Protein AF-A0A8B7W1N1-F1 (afdb_monomer)

pLDDT: mean 80.02, std 18.05, range [24.73, 96.75]

Structure (mmCIF, N/CA/C/O backbone):
data_AF-A0A8B7W1N1-F1
#
_entry.id   AF-A0A8B7W1N1-F1
#
loop_
_atom_site.group_PDB
_atom_site.id
_atom_site.type_symbol
_atom_site.label_atom_id
_atom_site.label_alt_id
_atom_site.label_comp_id
_atom_site.label_asym_id
_atom_site.label_entity_id
_atom_site.label_seq_id
_atom_site.pdbx_PDB_ins_code
_atom_site.Cartn_x
_atom_site.Cartn_y
_atom_site.Cartn_z
_atom_site.occupancy
_atom_site.B_iso_or_equiv
_atom_site.auth_seq_id
_atom_site.auth_comp_id
_atom_site.auth_asym_id
_atom_site.auth_atom_id
_atom_site.pdbx_PDB_model_num
ATOM 1 N N . MET A 1 1 ? 2.982 6.640 -11.246 1.00 71.94 1 MET A N 1
ATOM 2 C CA . MET A 1 1 ? 1.857 7.192 -10.446 1.00 71.94 1 MET A CA 1
ATOM 3 C C . MET A 1 1 ? 1.691 8.722 -10.514 1.00 71.94 1 MET A C 1
ATOM 5 O O . MET A 1 1 ? 0.825 9.259 -9.831 1.00 71.94 1 MET A O 1
ATOM 9 N N . PHE A 1 2 ? 2.470 9.470 -11.307 1.00 76.25 2 PHE A N 1
ATOM 10 C CA . PHE A 1 2 ? 2.517 10.940 -11.210 1.00 76.25 2 PHE A CA 1
ATOM 11 C C . PHE A 1 2 ? 1.205 11.657 -11.616 1.00 76.25 2 PHE A C 1
ATOM 13 O O . PHE A 1 2 ? 0.432 11.175 -12.446 1.00 76.25 2 PHE A O 1
ATOM 20 N N . GLY A 1 3 ? 0.961 12.841 -11.039 1.00 83.25 3 GLY A N 1
ATOM 21 C CA . GLY A 1 3 ? -0.127 13.741 -11.439 1.00 83.25 3 GLY A CA 1
ATOM 22 C C . GLY A 1 3 ? -1.536 13.248 -11.081 1.00 83.25 3 GLY A C 1
ATOM 23 O O . GLY A 1 3 ? -1.848 12.987 -9.917 1.00 83.25 3 GLY A O 1
ATOM 24 N N . THR A 1 4 ? -2.419 13.167 -12.083 1.00 84.25 4 THR A N 1
ATOM 25 C CA . THR A 1 4 ? -3.851 12.861 -11.903 1.00 84.25 4 THR A CA 1
ATOM 26 C C . THR A 1 4 ? -4.086 11.513 -11.230 1.00 84.25 4 THR A C 1
ATOM 28 O O . THR A 1 4 ? -4.966 11.423 -10.374 1.00 84.25 4 THR A O 1
ATOM 31 N N . LYS A 1 5 ? -3.272 10.496 -11.551 1.00 84.75 5 LYS A N 1
ATOM 32 C CA . LYS A 1 5 ? -3.422 9.150 -10.987 1.00 84.75 5 LYS A CA 1
ATOM 33 C C . LYS A 1 5 ? -3.196 9.160 -9.465 1.00 84.75 5 LYS A C 1
ATOM 35 O O . LYS A 1 5 ? -4.062 8.708 -8.727 1.00 84.75 5 LYS A O 1
ATOM 40 N N . MET A 1 6 ? -2.121 9.790 -8.973 1.00 86.56 6 MET A N 1
ATOM 41 C CA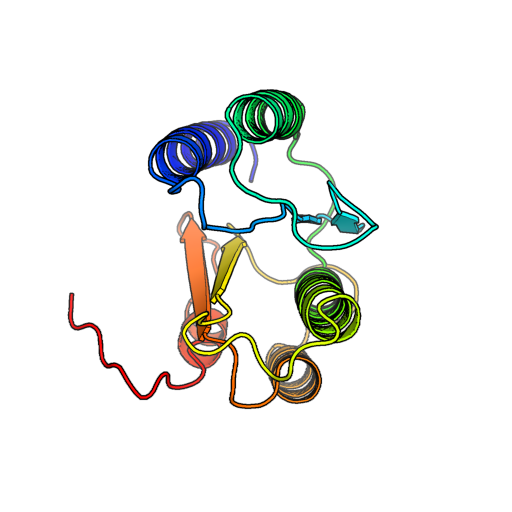 . MET A 1 6 ? -1.886 9.967 -7.527 1.00 86.56 6 MET A CA 1
ATOM 42 C C . MET A 1 6 ? -3.028 10.730 -6.845 1.00 86.56 6 MET A C 1
ATOM 44 O O . MET A 1 6 ? -3.474 10.351 -5.762 1.00 86.56 6 MET A O 1
ATOM 48 N N . LYS A 1 7 ? -3.542 11.796 -7.472 1.00 88.19 7 LYS A N 1
ATOM 49 C CA . LYS A 1 7 ? -4.674 12.555 -6.918 1.00 88.19 7 LYS A CA 1
ATOM 50 C C . LYS A 1 7 ? -5.929 11.683 -6.787 1.00 88.19 7 LYS A C 1
ATOM 52 O O . LYS A 1 7 ? -6.601 11.738 -5.760 1.00 88.19 7 LYS A O 1
ATOM 57 N N . GLN A 1 8 ? -6.233 10.872 -7.798 1.00 86.50 8 GLN A N 1
ATOM 58 C CA . GLN A 1 8 ? -7.356 9.930 -7.775 1.00 86.50 8 GLN A CA 1
ATOM 59 C C . GLN A 1 8 ? -7.170 8.858 -6.697 1.00 86.50 8 GLN A C 1
ATOM 61 O O . GLN A 1 8 ? -8.087 8.638 -5.910 1.00 86.50 8 GLN A O 1
ATOM 66 N N . THR A 1 9 ? -5.973 8.278 -6.591 1.00 88.00 9 THR A N 1
ATOM 67 C CA . THR A 1 9 ? -5.613 7.316 -5.542 1.00 88.00 9 THR A CA 1
ATOM 68 C C . THR A 1 9 ? -5.820 7.892 -4.145 1.00 88.00 9 THR A C 1
ATOM 70 O O . THR A 1 9 ? -6.499 7.282 -3.321 1.00 88.00 9 THR A O 1
ATOM 73 N N . LYS A 1 10 ? -5.295 9.095 -3.873 1.00 90.69 10 LYS A N 1
ATOM 74 C CA . LYS A 1 10 ? -5.475 9.766 -2.575 1.00 90.69 10 LYS A CA 1
ATOM 75 C C . LYS A 1 10 ? -6.951 10.014 -2.270 1.00 90.69 10 LYS A C 1
ATOM 77 O O . LYS A 1 10 ? -7.385 9.799 -1.142 1.00 90.69 10 LYS A O 1
ATOM 82 N N . ASN A 1 11 ? -7.737 10.430 -3.261 1.00 90.19 11 ASN A N 1
ATOM 83 C CA . ASN A 1 11 ? -9.174 10.639 -3.087 1.00 90.19 11 ASN A CA 1
ATOM 84 C C . ASN A 1 11 ? -9.912 9.331 -2.769 1.00 90.19 11 ASN A C 1
ATOM 86 O O . ASN A 1 11 ? -10.692 9.302 -1.822 1.00 90.19 11 ASN A O 1
ATOM 90 N N . ALA A 1 12 ? -9.635 8.254 -3.506 1.00 89.06 12 ALA A N 1
ATOM 91 C CA . ALA A 1 12 ? -10.237 6.945 -3.262 1.00 89.06 12 ALA A CA 1
ATOM 92 C C . ALA A 1 12 ? -9.874 6.409 -1.868 1.00 89.06 12 ALA A C 1
ATOM 94 O O . ALA A 1 12 ? -10.753 6.014 -1.106 1.00 89.06 12 ALA A O 1
ATOM 95 N N . MET A 1 13 ? -8.598 6.489 -1.483 1.00 91.75 13 MET A N 1
ATOM 96 C CA . MET A 1 13 ? -8.139 6.081 -0.152 1.00 91.75 13 MET A CA 1
ATOM 97 C C . MET A 1 13 ? -8.777 6.913 0.967 1.00 91.75 13 MET A C 1
ATOM 99 O O . MET A 1 13 ? -9.123 6.370 2.011 1.00 91.75 13 MET A O 1
ATOM 103 N N . ASN A 1 14 ? -8.990 8.216 0.758 1.00 92.00 14 ASN A N 1
ATOM 104 C CA . ASN A 1 14 ? -9.684 9.067 1.727 1.00 92.00 14 ASN A CA 1
ATOM 105 C C . ASN A 1 14 ? -11.139 8.638 1.971 1.00 92.00 14 ASN A C 1
ATOM 107 O O . ASN A 1 14 ? -11.612 8.769 3.105 1.00 92.00 14 ASN A O 1
ATOM 111 N N . VAL A 1 15 ? -11.823 8.148 0.930 1.00 92.38 15 VAL A N 1
ATOM 112 C CA . VAL A 1 15 ? -13.178 7.582 1.029 1.00 92.38 15 VAL A CA 1
ATOM 113 C C . VAL A 1 15 ? -13.130 6.249 1.770 1.00 92.38 15 VAL A C 1
ATOM 115 O O . VAL A 1 15 ? -13.796 6.117 2.790 1.00 92.38 15 VAL A O 1
ATOM 118 N N . ILE A 1 16 ? -12.252 5.326 1.357 1.00 91.69 16 ILE A N 1
ATOM 119 C CA . ILE A 1 16 ? -12.086 4.011 2.005 1.00 91.69 16 ILE A CA 1
ATOM 120 C C . ILE A 1 16 ? -11.816 4.167 3.506 1.00 91.69 16 ILE A C 1
ATOM 122 O O . ILE A 1 16 ? -12.480 3.536 4.320 1.00 91.69 16 ILE A O 1
ATOM 126 N N . LEU A 1 17 ? -10.888 5.049 3.894 1.00 93.75 17 LEU A N 1
ATOM 127 C CA . LEU A 1 17 ? -10.592 5.323 5.304 1.00 93.75 17 LEU A CA 1
ATOM 128 C C . LEU A 1 17 ? -11.772 5.941 6.067 1.00 93.75 17 LEU A C 1
ATOM 130 O O . LEU A 1 17 ? -11.818 5.833 7.288 1.00 93.75 17 LEU A O 1
ATOM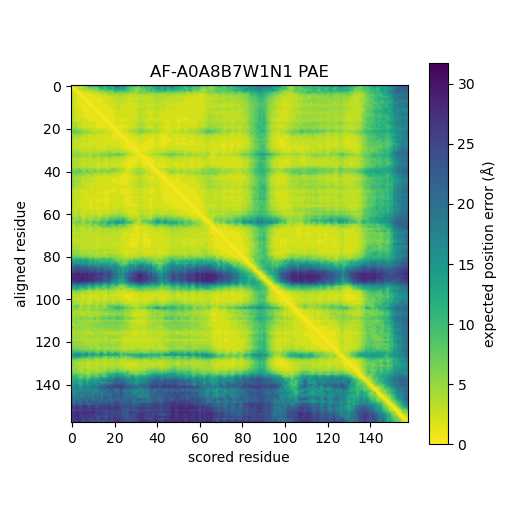 134 N N . GLY A 1 18 ? -12.675 6.642 5.379 1.00 92.50 18 GLY A N 1
ATOM 135 C CA . GLY A 1 18 ? -13.894 7.192 5.971 1.00 92.50 18 GLY A CA 1
ATOM 136 C C . GLY A 1 18 ? -14.977 6.141 6.216 1.00 92.50 18 GLY A C 1
ATOM 137 O O . GLY A 1 18 ? -15.758 6.308 7.148 1.00 92.50 18 GLY A O 1
ATOM 138 N N . ASP A 1 19 ? -14.981 5.069 5.424 1.00 93.56 19 ASP A N 1
ATOM 139 C CA . ASP A 1 19 ? -15.968 3.988 5.500 1.00 93.56 19 ASP A CA 1
ATOM 140 C C . ASP A 1 19 ? -15.552 2.851 6.454 1.00 93.56 19 ASP A C 1
ATOM 142 O O . ASP A 1 19 ? -16.366 1.975 6.765 1.00 93.56 19 ASP A O 1
ATOM 146 N N . LEU A 1 20 ? -14.304 2.859 6.946 1.00 92.94 20 LEU A N 1
ATOM 147 C CA . LEU A 1 20 ? -13.831 1.905 7.954 1.00 92.94 20 LEU A CA 1
ATOM 148 C C . LEU A 1 20 ? -14.632 2.027 9.256 1.00 92.94 20 LEU A C 1
ATOM 150 O O . LEU A 1 20 ? -14.861 3.119 9.781 1.00 92.94 20 LEU A O 1
ATOM 154 N N . ARG A 1 21 ? -15.013 0.881 9.822 1.00 91.81 21 ARG A N 1
ATOM 155 C CA . ARG A 1 21 ? -15.712 0.796 11.108 1.00 91.81 21 ARG A CA 1
ATOM 156 C C . ARG A 1 21 ? -14.702 0.823 12.245 1.00 91.81 21 ARG A C 1
ATOM 158 O O . ARG A 1 21 ? -13.584 0.354 12.092 1.00 91.81 21 ARG A O 1
ATOM 165 N N . ALA A 1 22 ? -15.111 1.283 13.425 1.00 88.50 22 ALA A N 1
ATOM 166 C CA . ALA A 1 22 ? -14.216 1.382 14.585 1.00 88.50 22 ALA A CA 1
ATOM 167 C C . ALA A 1 22 ? -13.561 0.043 14.994 1.00 88.50 22 ALA A C 1
ATOM 169 O O . ALA A 1 22 ? -12.448 0.041 15.520 1.00 88.50 22 ALA A O 1
ATOM 170 N N . ASP A 1 23 ? -14.232 -1.082 14.725 1.00 87.62 23 ASP A N 1
ATOM 171 C CA . ASP A 1 23 ? -13.715 -2.426 15.003 1.00 87.62 23 ASP A CA 1
ATOM 172 C C . ASP A 1 23 ? -12.682 -2.909 13.973 1.00 87.62 23 ASP A C 1
ATOM 174 O O . ASP A 1 23 ? -11.929 -3.853 14.250 1.00 87.62 23 ASP A O 1
ATOM 178 N N . ASP A 1 24 ? -12.609 -2.259 12.809 1.00 90.94 24 ASP A N 1
ATOM 179 C CA . ASP A 1 24 ? -11.647 -2.584 11.765 1.00 90.94 24 ASP A CA 1
ATOM 180 C C . ASP A 1 24 ? -10.238 -2.167 12.189 1.00 90.94 24 ASP A C 1
ATOM 182 O O . ASP A 1 24 ? -10.012 -1.267 13.005 1.00 90.94 24 ASP A O 1
ATOM 186 N N . SER A 1 25 ? -9.244 -2.860 11.645 1.00 92.44 25 SER A N 1
ATOM 187 C CA . SER A 1 25 ? -7.838 -2.528 11.847 1.00 92.44 25 SER A CA 1
ATOM 188 C C . SER A 1 25 ? -7.149 -2.436 10.501 1.00 92.44 25 SER A C 1
ATOM 190 O O . SER A 1 25 ? -7.407 -3.245 9.614 1.00 92.44 25 SER A O 1
ATOM 192 N N . PHE A 1 26 ? -6.295 -1.433 10.342 1.00 94.56 26 PHE A N 1
ATOM 193 C CA . PHE A 1 26 ? -5.694 -1.110 9.060 1.00 94.56 26 PHE A CA 1
ATOM 194 C C . PHE A 1 26 ? -4.256 -0.624 9.222 1.00 94.56 26 PHE A C 1
ATOM 196 O O . PHE A 1 26 ? -3.811 -0.232 10.304 1.00 94.56 26 PHE A O 1
ATOM 203 N N . ASN A 1 27 ? -3.532 -0.639 8.111 1.00 95.38 27 ASN A N 1
ATOM 204 C CA . ASN A 1 27 ? -2.233 -0.008 7.967 1.00 95.38 27 ASN A CA 1
ATOM 205 C C . ASN A 1 27 ? -2.099 0.498 6.529 1.00 95.38 27 ASN A C 1
ATOM 207 O O . ASN A 1 27 ? -2.840 0.069 5.644 1.00 95.38 27 ASN A O 1
ATOM 211 N N . ILE A 1 28 ? -1.161 1.408 6.298 1.00 95.62 28 ILE A N 1
ATOM 212 C CA . ILE A 1 28 ? -0.876 1.948 4.971 1.00 95.62 28 ILE A CA 1
ATOM 213 C C . ILE A 1 28 ? 0.587 1.674 4.671 1.00 95.62 28 ILE A C 1
ATOM 215 O O . ILE A 1 28 ? 1.465 1.996 5.473 1.00 95.62 28 ILE A O 1
ATOM 219 N N . ILE A 1 29 ? 0.830 1.074 3.512 1.00 94.81 29 ILE A N 1
ATOM 220 C CA . ILE A 1 29 ? 2.165 0.803 2.998 1.00 94.81 29 ILE A CA 1
ATOM 221 C C . ILE A 1 29 ? 2.295 1.579 1.698 1.00 94.81 29 ILE A C 1
ATOM 223 O O . ILE A 1 29 ? 1.488 1.406 0.786 1.00 94.81 29 ILE A O 1
ATOM 227 N N . SER A 1 30 ? 3.287 2.457 1.640 1.00 93.56 30 SER A N 1
ATOM 228 C CA . SER A 1 30 ? 3.689 3.126 0.407 1.00 93.56 30 SER A CA 1
ATOM 229 C C . SER A 1 30 ? 4.968 2.484 -0.110 1.00 93.56 30 SER A C 1
ATOM 231 O O . SER A 1 30 ? 5.784 1.988 0.673 1.00 93.56 30 SER A O 1
ATOM 233 N N . PHE A 1 31 ? 5.116 2.439 -1.429 1.00 92.19 31 PHE A N 1
ATOM 234 C CA . PHE A 1 31 ? 6.271 1.816 -2.053 1.00 92.19 31 PHE A CA 1
ATOM 235 C C . PHE A 1 31 ? 6.682 2.533 -3.338 1.00 92.19 31 PHE A C 1
ATOM 237 O O . PHE A 1 31 ? 5.843 3.061 -4.069 1.00 92.19 31 PHE A O 1
ATOM 244 N N . SER A 1 32 ? 7.987 2.516 -3.572 1.00 89.31 32 SER A N 1
ATOM 245 C CA . SER A 1 32 ? 8.698 2.907 -4.783 1.00 89.31 32 SER A CA 1
ATOM 246 C C . SER A 1 32 ? 9.788 1.851 -5.041 1.00 89.31 32 SER A C 1
ATOM 248 O O . SER A 1 32 ? 9.517 0.654 -4.974 1.00 89.31 32 SER A O 1
ATOM 250 N N . ASP A 1 33 ? 11.033 2.266 -5.266 1.00 85.62 33 ASP A N 1
ATOM 251 C CA . ASP A 1 33 ? 12.250 1.491 -5.018 1.00 85.62 33 ASP A CA 1
ATOM 252 C C . ASP A 1 33 ? 12.490 1.184 -3.525 1.00 85.62 33 ASP A C 1
ATOM 254 O O . ASP A 1 33 ? 13.284 0.307 -3.191 1.00 85.62 33 ASP A O 1
ATOM 258 N N . THR A 1 34 ? 11.798 1.885 -2.621 1.00 88.50 34 THR A N 1
ATOM 259 C CA . THR A 1 34 ? 11.819 1.628 -1.175 1.00 88.50 34 THR A CA 1
ATOM 260 C C . THR A 1 34 ? 10.412 1.393 -0.642 1.00 88.50 34 THR A C 1
ATOM 262 O O . THR A 1 34 ? 9.427 1.788 -1.259 1.00 88.50 34 THR A O 1
ATOM 265 N N . VAL A 1 35 ? 10.293 0.738 0.515 1.00 92.56 35 VAL A N 1
ATOM 266 C CA . VAL A 1 35 ? 8.998 0.459 1.153 1.00 92.56 35 VAL A CA 1
ATOM 267 C C . VAL A 1 35 ? 8.908 1.203 2.477 1.00 92.56 35 VAL A C 1
ATOM 269 O O . VAL A 1 35 ? 9.793 1.089 3.325 1.00 92.56 35 VAL A O 1
ATOM 272 N N . SER A 1 36 ? 7.812 1.931 2.678 1.00 93.94 36 SER A N 1
ATOM 273 C CA . SER A 1 36 ? 7.511 2.645 3.916 1.00 93.94 36 SER A CA 1
ATOM 274 C C . SER A 1 36 ? 6.193 2.154 4.505 1.00 93.94 36 SER A C 1
ATOM 276 O O . SER A 1 36 ? 5.145 2.187 3.860 1.00 93.94 36 SER A O 1
ATOM 278 N N . VAL A 1 37 ? 6.246 1.704 5.757 1.00 94.56 37 VAL A N 1
ATOM 279 C CA . VAL A 1 37 ? 5.074 1.269 6.523 1.00 94.56 37 VAL A CA 1
ATOM 280 C C . VAL A 1 37 ? 4.688 2.382 7.488 1.00 94.56 37 VAL A C 1
ATOM 282 O O . VAL A 1 37 ? 5.500 2.791 8.316 1.00 94.56 37 VAL A O 1
ATOM 285 N N . TRP A 1 38 ? 3.443 2.854 7.422 1.00 94.94 38 TRP A N 1
ATOM 286 C CA . TRP A 1 38 ? 2.966 3.946 8.273 1.00 94.94 38 TRP A CA 1
ATOM 287 C C . TRP A 1 38 ? 3.030 3.603 9.770 1.00 94.94 38 TRP A C 1
ATOM 289 O O . TRP A 1 38 ? 3.501 4.407 10.577 1.00 94.94 38 TRP A O 1
ATOM 299 N N . LYS A 1 39 ? 2.580 2.399 10.151 1.00 93.81 39 LYS A N 1
ATOM 300 C CA . LYS A 1 39 ? 2.664 1.880 11.525 1.00 93.81 39 LYS A CA 1
ATOM 301 C C . LYS A 1 39 ? 3.524 0.622 11.566 1.00 93.81 39 LYS A C 1
ATOM 303 O O . LYS A 1 39 ? 3.048 -0.472 11.284 1.00 93.81 39 LYS A O 1
ATOM 308 N N . ALA A 1 40 ? 4.794 0.775 11.937 1.00 86.94 40 ALA A N 1
ATOM 309 C CA . ALA A 1 40 ? 5.747 -0.338 11.990 1.00 86.94 40 ALA A CA 1
ATOM 310 C C . ALA A 1 40 ? 5.362 -1.436 13.003 1.00 86.94 40 ALA A C 1
ATOM 312 O O . ALA A 1 40 ? 5.711 -2.592 12.801 1.00 86.94 40 ALA A O 1
ATOM 313 N N . GLY A 1 41 ? 4.611 -1.087 14.055 1.00 85.06 41 GLY A N 1
ATOM 314 C CA . GLY A 1 41 ? 4.122 -2.036 15.063 1.00 85.06 41 GLY A CA 1
ATOM 315 C C . GLY A 1 41 ? 2.956 -2.923 14.611 1.00 85.06 41 GLY A C 1
ATOM 316 O O . GLY A 1 41 ? 2.447 -3.684 15.415 1.00 85.06 41 GLY A O 1
ATOM 317 N N . GLY A 1 42 ? 2.501 -2.825 13.358 1.00 88.25 42 GLY A N 1
ATOM 318 C CA . GLY A 1 42 ? 1.367 -3.605 12.861 1.00 88.25 42 GLY A CA 1
ATOM 319 C C . GLY A 1 42 ? 0.112 -2.768 12.618 1.00 88.25 42 GLY A C 1
ATOM 320 O O . GLY A 1 42 ? 0.155 -1.537 12.547 1.00 88.25 42 GLY A O 1
ATOM 321 N N . SER A 1 43 ? -1.015 -3.450 12.417 1.00 90.75 43 SER A N 1
ATOM 322 C CA . SER A 1 43 ? -2.291 -2.802 12.098 1.00 90.75 43 SER A CA 1
ATOM 323 C C . SER A 1 43 ? -2.877 -2.093 13.316 1.00 90.75 43 SER A C 1
ATOM 325 O O . SER A 1 43 ? -2.897 -2.639 14.415 1.00 90.75 43 SER A O 1
ATOM 327 N N . VAL A 1 44 ? -3.410 -0.889 13.113 1.00 92.75 44 VAL A N 1
ATOM 328 C CA . VAL A 1 44 ? -4.039 -0.085 14.170 1.00 92.75 44 VAL A CA 1
ATOM 329 C C . VAL A 1 44 ? -5.548 -0.017 13.973 1.00 92.75 44 VAL A C 1
ATOM 331 O O . VAL A 1 44 ? -6.029 -0.058 12.843 1.00 92.75 44 VAL A O 1
ATOM 334 N N . GLN A 1 45 ? -6.310 0.113 15.061 1.00 93.50 45 GLN A N 1
ATOM 335 C CA . GLN A 1 45 ? -7.766 0.275 14.983 1.00 93.50 45 GLN A CA 1
ATOM 336 C C . GLN A 1 45 ? -8.163 1.561 14.249 1.00 93.50 45 GLN A C 1
ATOM 338 O O . GLN A 1 45 ? -7.501 2.596 14.396 1.00 93.50 45 GLN A O 1
ATOM 343 N N . ALA A 1 46 ? -9.280 1.520 13.524 1.00 94.75 46 ALA A N 1
ATOM 344 C CA . ALA A 1 46 ? -9.852 2.651 12.794 1.00 94.75 46 ALA A CA 1
ATOM 345 C C . ALA A 1 46 ? -10.584 3.650 13.711 1.00 94.75 46 ALA A C 1
ATOM 347 O O . ALA A 1 46 ? -11.752 3.985 13.532 1.00 94.75 46 ALA A O 1
ATOM 348 N N . THR A 1 47 ? -9.874 4.157 14.720 1.00 95.81 47 THR A N 1
ATOM 349 C CA . THR A 1 47 ? -10.349 5.264 15.555 1.00 95.81 47 THR A CA 1
ATOM 350 C C . THR A 1 47 ? -10.335 6.573 14.766 1.00 95.81 47 THR A C 1
ATOM 352 O O . THR A 1 47 ? -9.535 6.738 13.843 1.00 95.81 47 THR A O 1
ATOM 355 N N . ILE A 1 48 ? -11.153 7.551 15.172 1.00 94.69 48 ILE A N 1
ATOM 356 C CA . ILE A 1 48 ? -11.194 8.884 14.539 1.00 94.69 48 ILE A CA 1
ATOM 357 C C . ILE A 1 48 ? -9.785 9.499 14.444 1.00 94.69 48 ILE A C 1
ATOM 359 O O . ILE A 1 48 ? -9.403 10.032 13.402 1.00 94.69 48 ILE A O 1
ATOM 363 N N . GLN A 1 49 ? -8.982 9.358 15.503 1.00 96.12 49 GLN A N 1
ATOM 364 C CA . GLN A 1 49 ? -7.615 9.879 15.554 1.00 96.12 49 GLN A CA 1
ATOM 365 C C . GLN A 1 49 ? -6.673 9.171 14.570 1.00 96.12 49 GLN A C 1
ATOM 367 O O . GLN A 1 49 ? -5.864 9.824 13.903 1.00 96.12 49 GLN A O 1
ATOM 372 N N . ASN A 1 50 ? -6.768 7.841 14.465 1.00 96.44 50 ASN A N 1
ATOM 373 C CA . ASN A 1 50 ? -5.950 7.066 13.534 1.00 96.44 50 ASN A CA 1
ATOM 374 C C . ASN A 1 50 ? -6.360 7.321 12.084 1.00 96.44 50 ASN A C 1
ATOM 376 O O . ASN A 1 50 ? -5.481 7.479 11.243 1.00 96.44 50 ASN A O 1
ATOM 380 N N . ILE A 1 51 ? -7.660 7.437 11.799 1.00 96.56 51 ILE A N 1
ATOM 381 C CA . ILE A 1 51 ? -8.163 7.806 10.470 1.00 96.56 51 ILE A CA 1
ATOM 382 C C . ILE A 1 51 ? -7.634 9.188 10.077 1.00 96.56 51 ILE A C 1
ATOM 384 O O . ILE A 1 51 ? -7.086 9.335 8.989 1.00 96.56 51 ILE A O 1
ATOM 388 N N . HIS A 1 52 ? -7.723 10.192 10.956 1.00 96.31 52 HIS A N 1
ATOM 389 C CA . HIS A 1 52 ? -7.183 11.525 10.669 1.00 96.31 52 HIS A CA 1
ATOM 390 C C . HIS A 1 52 ? -5.676 11.477 10.383 1.00 96.31 52 HIS A C 1
ATOM 392 O O . HIS A 1 52 ? -5.212 11.967 9.355 1.00 96.31 52 HIS A O 1
ATOM 398 N N . SER A 1 53 ? -4.916 10.806 11.252 1.00 96.75 53 SER A N 1
ATOM 399 C CA . SER A 1 53 ? -3.464 10.657 11.101 1.00 96.75 53 SER A CA 1
ATOM 400 C C . SER A 1 53 ? -3.078 9.918 9.811 1.00 96.75 53 SER A C 1
ATOM 402 O O . SER A 1 53 ? -2.056 10.222 9.197 1.00 96.75 53 SER A O 1
ATOM 404 N N . ALA A 1 54 ? -3.893 8.951 9.386 1.00 96.38 54 ALA A N 1
ATOM 405 C CA . ALA A 1 54 ? -3.709 8.222 8.139 1.00 96.38 54 ALA A CA 1
ATOM 406 C C . ALA A 1 54 ? -3.970 9.105 6.913 1.00 96.38 54 ALA A C 1
ATOM 408 O O . ALA A 1 54 ? -3.197 9.064 5.958 1.00 96.38 54 ALA A O 1
ATOM 409 N N . LYS A 1 55 ? -5.012 9.944 6.947 1.00 95.75 55 LYS A N 1
ATOM 410 C CA . LYS A 1 55 ? -5.291 10.921 5.882 1.00 95.75 55 LYS A CA 1
ATOM 411 C C . LYS A 1 55 ? -4.157 11.940 5.746 1.00 95.75 55 LYS A C 1
ATOM 413 O O . LYS A 1 55 ? -3.733 12.238 4.631 1.00 95.75 55 LYS A O 1
ATOM 418 N N . ASP A 1 56 ? -3.598 12.400 6.865 1.00 95.75 56 ASP A N 1
ATOM 419 C CA . ASP A 1 56 ? -2.423 13.279 6.864 1.00 95.75 56 ASP A CA 1
ATOM 420 C C . ASP A 1 56 ? -1.191 12.597 6.259 1.00 95.75 56 ASP A C 1
ATOM 422 O O . ASP A 1 56 ? -0.465 13.217 5.481 1.00 95.75 56 ASP A O 1
ATOM 426 N N . TYR A 1 57 ? -0.967 11.319 6.582 1.00 95.12 57 TYR A N 1
ATOM 427 C CA . TYR A 1 57 ? 0.102 10.519 5.983 1.00 95.12 57 TYR A CA 1
ATOM 428 C C . TYR A 1 57 ? -0.088 10.375 4.466 1.00 95.12 57 TYR A C 1
ATOM 430 O O . TYR A 1 57 ? 0.830 10.682 3.708 1.00 95.12 57 TYR A O 1
ATOM 438 N N . LEU A 1 58 ? -1.291 10.007 4.010 1.00 92.75 58 LEU A N 1
ATOM 439 C CA . LEU A 1 58 ? -1.623 9.882 2.585 1.00 92.75 58 LEU A CA 1
ATOM 440 C C . LEU A 1 58 ? -1.405 11.183 1.813 1.00 92.75 58 LEU A C 1
ATOM 442 O O . LEU A 1 58 ? -0.885 11.166 0.698 1.00 92.75 58 LEU A O 1
ATOM 446 N N . ASN A 1 59 ? -1.782 12.324 2.393 1.00 91.50 59 ASN A N 1
ATOM 447 C CA . ASN A 1 59 ? -1.633 13.619 1.735 1.00 91.50 59 ASN A CA 1
ATOM 448 C C . ASN A 1 59 ? -0.167 13.961 1.444 1.00 91.50 59 ASN 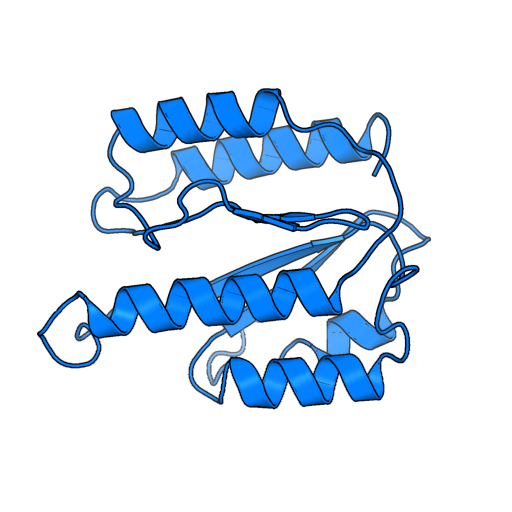A C 1
ATOM 450 O O . ASN A 1 59 ? 0.098 14.600 0.426 1.00 91.50 59 ASN A O 1
ATOM 454 N N . ARG A 1 60 ? 0.768 13.472 2.269 1.00 91.38 60 ARG A N 1
ATOM 455 C CA . ARG A 1 60 ? 2.218 13.672 2.116 1.00 91.38 60 ARG A CA 1
ATOM 456 C C . ARG A 1 60 ? 2.891 12.696 1.152 1.00 91.38 60 ARG A C 1
ATOM 458 O O . ARG A 1 60 ? 4.062 12.884 0.857 1.00 91.38 60 ARG A O 1
ATOM 465 N N . LEU A 1 61 ? 2.190 11.664 0.677 1.00 89.62 61 LEU A N 1
ATOM 466 C CA . LEU A 1 61 ? 2.770 10.719 -0.277 1.00 89.62 61 LEU A CA 1
ATOM 467 C C . LEU A 1 61 ? 3.022 11.396 -1.622 1.00 89.62 61 LEU A C 1
ATOM 469 O O . LEU A 1 61 ? 2.140 12.062 -2.166 1.00 89.62 61 LEU A O 1
ATOM 473 N N . GLU A 1 62 ? 4.194 11.177 -2.191 1.00 85.69 62 GLU A N 1
ATOM 474 C CA . GLU A 1 62 ? 4.554 11.661 -3.518 1.00 85.69 62 GLU A CA 1
ATOM 475 C C . GLU A 1 62 ? 4.975 10.478 -4.385 1.00 85.69 62 GLU A C 1
ATOM 477 O O . GLU A 1 62 ? 5.440 9.457 -3.883 1.00 85.69 62 GLU A O 1
ATOM 482 N N . ALA A 1 63 ? 4.711 10.581 -5.686 1.00 82.62 63 ALA A N 1
ATOM 483 C CA . ALA A 1 63 ? 5.133 9.561 -6.632 1.00 82.62 63 ALA A CA 1
ATOM 484 C C . ALA A 1 63 ? 6.581 9.856 -7.015 1.00 82.62 63 ALA A C 1
ATOM 486 O O . ALA A 1 63 ? 6.826 10.849 -7.699 1.00 82.62 63 ALA A O 1
ATOM 487 N N . ASP A 1 64 ? 7.497 8.998 -6.589 1.00 80.81 64 ASP A N 1
ATOM 488 C CA . ASP A 1 64 ? 8.915 9.095 -6.914 1.00 80.81 64 ASP A CA 1
ATOM 489 C C . ASP A 1 64 ? 9.535 7.697 -7.020 1.00 80.81 64 ASP A C 1
ATOM 491 O O . ASP A 1 64 ? 8.989 6.731 -6.485 1.00 80.81 64 ASP A O 1
ATOM 495 N N . GLY A 1 65 ? 10.666 7.600 -7.714 1.00 84.25 65 GLY A N 1
ATOM 496 C CA . GLY A 1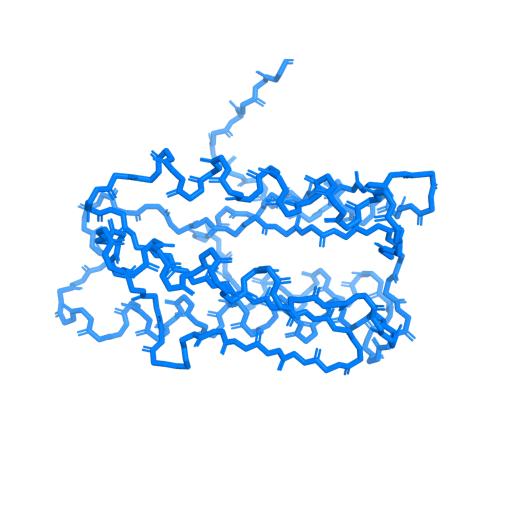 65 ? 11.453 6.376 -7.830 1.00 84.25 65 GLY A CA 1
ATOM 497 C C . GLY A 1 65 ? 10.869 5.300 -8.753 1.00 84.25 65 GLY A C 1
ATOM 498 O O . GLY A 1 65 ? 10.058 5.559 -9.645 1.00 84.25 65 GLY A O 1
ATOM 499 N N . TRP A 1 66 ? 11.357 4.074 -8.550 1.00 86.31 66 TRP A N 1
ATOM 500 C CA . TRP A 1 66 ? 10.983 2.870 -9.304 1.00 86.31 66 TRP A CA 1
ATOM 501 C C . TRP A 1 66 ? 9.847 2.104 -8.612 1.00 86.31 66 TRP A C 1
ATOM 503 O O . TRP A 1 66 ? 9.154 2.646 -7.758 1.00 86.31 66 TRP A O 1
ATOM 513 N N . THR A 1 67 ? 9.606 0.848 -8.988 1.00 86.75 67 THR A N 1
ATOM 514 C CA . THR A 1 67 ? 8.488 0.047 -8.468 1.00 86.75 67 THR A CA 1
ATOM 515 C C . THR A 1 67 ? 8.964 -1.335 -8.018 1.00 86.75 67 THR A C 1
ATOM 517 O O . THR A 1 67 ? 9.077 -2.251 -8.832 1.00 86.75 67 THR A O 1
ATOM 520 N N . ASP A 1 68 ? 9.216 -1.511 -6.719 1.00 91.62 68 ASP A N 1
ATOM 521 C CA . ASP A 1 68 ? 9.514 -2.806 -6.091 1.00 91.62 68 ASP A CA 1
ATOM 522 C C . ASP A 1 68 ? 8.242 -3.425 -5.491 1.00 91.62 68 ASP A C 1
ATOM 524 O O . ASP A 1 68 ? 7.935 -3.341 -4.297 1.00 91.62 68 ASP A O 1
ATOM 528 N N . THR A 1 69 ? 7.471 -4.065 -6.370 1.00 90.44 69 THR A N 1
ATOM 529 C CA . THR A 1 69 ? 6.217 -4.741 -6.001 1.00 90.44 69 THR A CA 1
ATOM 530 C C . THR A 1 69 ? 6.454 -5.910 -5.040 1.00 90.44 69 THR A C 1
ATOM 532 O O . THR A 1 69 ? 5.645 -6.161 -4.145 1.00 90.44 69 THR A O 1
ATOM 535 N N . ASN A 1 70 ? 7.564 -6.635 -5.204 1.00 91.88 70 ASN A N 1
ATOM 536 C CA . ASN A 1 70 ? 7.875 -7.792 -4.373 1.00 91.88 70 ASN A CA 1
ATOM 537 C C . ASN A 1 70 ? 8.124 -7.374 -2.922 1.00 91.88 70 ASN A C 1
ATOM 539 O O . ASN A 1 70 ? 7.512 -7.932 -2.012 1.00 91.88 70 ASN A O 1
ATOM 543 N N . ALA A 1 71 ? 8.978 -6.373 -2.703 1.00 93.56 71 ALA A N 1
ATOM 544 C CA . ALA A 1 71 ? 9.252 -5.867 -1.365 1.00 93.56 71 ALA A CA 1
ATOM 545 C C . ALA A 1 71 ? 7.980 -5.326 -0.696 1.00 93.56 71 ALA A C 1
ATOM 547 O O . ALA A 1 71 ? 7.738 -5.612 0.478 1.00 93.56 71 ALA A O 1
ATOM 548 N N . ALA A 1 72 ? 7.134 -4.608 -1.444 1.00 93.44 72 ALA A N 1
ATOM 549 C CA . ALA A 1 72 ? 5.886 -4.053 -0.927 1.00 93.44 72 ALA A CA 1
ATOM 550 C C . ALA A 1 72 ? 4.924 -5.140 -0.418 1.00 93.44 72 ALA A C 1
ATOM 552 O O . ALA A 1 72 ? 4.421 -5.059 0.706 1.00 93.44 72 ALA A O 1
ATOM 553 N N . LEU A 1 73 ? 4.698 -6.191 -1.214 1.00 92.56 73 LEU A N 1
ATOM 554 C CA . LEU A 1 73 ? 3.793 -7.281 -0.841 1.00 92.56 73 LEU A CA 1
ATOM 555 C C . LEU A 1 73 ? 4.357 -8.148 0.297 1.00 92.56 73 LEU A C 1
ATOM 557 O O . LEU A 1 73 ? 3.599 -8.589 1.162 1.00 92.56 73 LEU A O 1
ATOM 561 N N . LEU A 1 74 ? 5.678 -8.351 0.355 1.00 93.56 74 LEU A N 1
ATOM 562 C CA . LEU A 1 74 ? 6.322 -9.038 1.480 1.00 93.56 74 LEU A CA 1
ATOM 563 C C . LEU A 1 74 ? 6.236 -8.224 2.780 1.00 93.56 74 LEU A C 1
ATOM 565 O O . LEU A 1 74 ? 5.985 -8.790 3.846 1.00 93.56 74 LEU A O 1
ATOM 569 N N . ALA A 1 75 ? 6.377 -6.899 2.705 1.00 93.50 75 ALA A N 1
ATOM 570 C CA . ALA A 1 75 ? 6.166 -6.023 3.854 1.00 93.50 75 ALA A CA 1
ATOM 571 C C . ALA A 1 75 ? 4.711 -6.082 4.345 1.00 93.50 75 ALA A C 1
ATOM 573 O O . ALA A 1 75 ? 4.475 -6.191 5.549 1.00 93.50 75 ALA A O 1
ATOM 574 N N . ALA A 1 76 ? 3.740 -6.095 3.426 1.00 92.12 76 ALA A N 1
ATOM 575 C CA . ALA A 1 76 ? 2.327 -6.261 3.762 1.00 92.12 76 ALA A CA 1
ATOM 576 C C . ALA A 1 76 ? 2.054 -7.589 4.483 1.00 92.12 76 ALA A C 1
ATOM 578 O O . ALA A 1 76 ? 1.398 -7.602 5.527 1.00 92.12 76 ALA A O 1
ATOM 579 N N . ALA A 1 77 ? 2.625 -8.690 3.986 1.00 90.19 77 ALA A N 1
ATOM 580 C CA . ALA A 1 77 ? 2.541 -9.991 4.644 1.00 90.19 77 ALA A CA 1
ATOM 581 C C . ALA A 1 77 ? 3.125 -9.956 6.068 1.00 90.19 77 ALA A C 1
ATOM 583 O O . ALA A 1 77 ? 2.515 -10.466 7.008 1.00 90.19 77 ALA A O 1
ATOM 584 N N . SER A 1 78 ? 4.278 -9.304 6.248 1.00 89.88 78 SER A N 1
ATOM 585 C CA . SER A 1 78 ? 4.916 -9.152 7.561 1.00 89.88 78 SER A CA 1
ATOM 586 C C . SER A 1 78 ? 4.034 -8.384 8.553 1.00 89.88 78 SER A C 1
ATOM 588 O O . SER A 1 78 ? 3.858 -8.829 9.689 1.00 89.88 78 SER A O 1
ATOM 590 N N . VAL A 1 79 ? 3.420 -7.276 8.123 1.00 89.62 79 VAL A N 1
ATOM 591 C CA . VAL A 1 79 ? 2.511 -6.464 8.955 1.00 89.62 79 VAL A CA 1
ATOM 592 C C . VAL A 1 79 ? 1.295 -7.270 9.417 1.00 89.62 79 VAL A C 1
ATOM 594 O O . VAL A 1 79 ? 0.904 -7.190 10.588 1.00 89.62 79 VAL A O 1
ATOM 597 N N . LEU A 1 80 ? 0.704 -8.070 8.525 1.00 85.44 80 LEU A N 1
ATOM 598 C CA . LEU A 1 80 ? -0.416 -8.942 8.879 1.00 85.44 80 LEU A CA 1
ATOM 599 C C . LEU A 1 80 ? 0.008 -10.004 9.897 1.00 85.44 80 LEU A C 1
ATOM 601 O O . LEU A 1 80 ? -0.660 -10.175 10.917 1.00 85.44 80 LEU A O 1
ATOM 605 N N . ASN A 1 81 ? 1.147 -10.662 9.670 1.00 82.06 81 ASN A N 1
ATOM 606 C CA . ASN A 1 81 ? 1.650 -11.712 10.555 1.00 82.06 81 ASN A CA 1
ATOM 607 C C . ASN A 1 81 ? 1.955 -11.196 11.973 1.00 82.06 81 ASN A C 1
ATOM 609 O O . ASN A 1 81 ? 1.591 -11.862 12.941 1.00 82.06 81 ASN A O 1
ATOM 613 N N . HIS A 1 82 ? 2.528 -9.994 12.117 1.00 78.38 82 HIS A N 1
ATOM 614 C CA . HIS A 1 82 ? 2.752 -9.372 13.433 1.00 78.38 82 HIS A CA 1
ATOM 615 C C . HIS A 1 82 ? 1.432 -9.080 14.161 1.00 78.38 82 HIS A C 1
ATOM 617 O O . HIS A 1 82 ? 1.285 -9.388 15.343 1.00 78.38 82 HIS A O 1
ATOM 623 N N . SER A 1 83 ? 0.429 -8.579 13.433 1.00 70.19 83 SER A N 1
ATOM 624 C CA . SER A 1 83 ? -0.893 -8.261 13.996 1.00 70.19 83 SER A CA 1
ATOM 625 C C . SER A 1 83 ? -1.621 -9.514 14.529 1.00 70.19 83 SER A C 1
ATOM 627 O O . SER A 1 83 ? -2.389 -9.444 15.492 1.00 70.19 83 SER A O 1
ATOM 629 N N . HIS A 1 84 ? -1.362 -10.683 13.930 1.00 65.38 84 HIS A N 1
ATOM 630 C CA . HIS A 1 84 ? -1.877 -11.974 14.396 1.00 65.38 84 HIS A CA 1
ATOM 631 C C . HIS A 1 84 ? -1.157 -12.515 15.641 1.00 65.38 84 HIS A C 1
ATOM 633 O O . HIS A 1 84 ? -1.760 -13.277 16.393 1.00 65.38 84 HIS A O 1
ATOM 639 N N . GLN A 1 85 ? 0.109 -12.153 15.866 1.00 56.91 85 GLN A N 1
ATOM 640 C CA . GLN A 1 85 ? 0.884 -12.630 17.016 1.00 56.91 85 GLN A CA 1
ATOM 64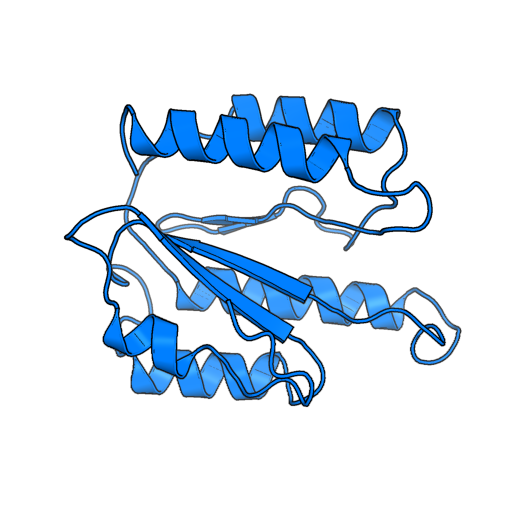1 C C . GLN A 1 85 ? 0.609 -11.822 18.290 1.00 56.91 85 GLN A C 1
ATOM 643 O O . GLN A 1 85 ? 0.506 -12.408 19.367 1.00 56.91 85 GLN A O 1
ATOM 648 N N . GLU A 1 86 ? 0.441 -10.501 18.185 1.00 52.78 86 GLU A N 1
ATOM 649 C CA . GLU A 1 86 ? 0.225 -9.630 19.353 1.00 52.78 86 GLU A CA 1
ATOM 650 C C . GLU A 1 86 ? -1.143 -9.812 20.018 1.00 52.78 86 GLU A C 1
ATOM 652 O O . GLU A 1 86 ? -1.313 -9.498 21.195 1.00 52.78 86 GLU A O 1
ATOM 657 N N . THR A 1 87 ? -2.134 -10.337 19.295 1.00 52.19 87 THR A N 1
ATOM 658 C CA . THR A 1 87 ? -3.500 -10.414 19.818 1.00 52.19 87 THR A CA 1
ATOM 659 C C . THR A 1 87 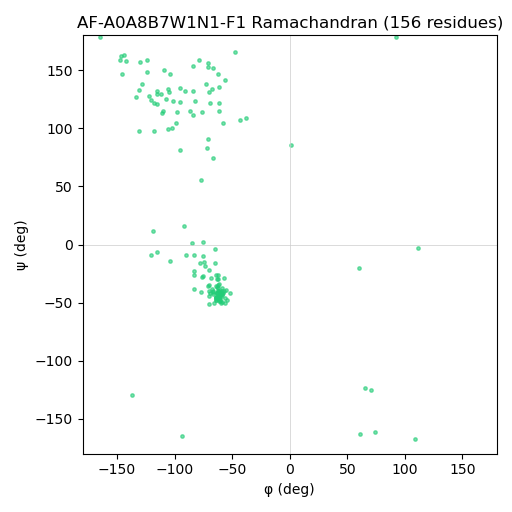? -3.718 -11.508 20.861 1.00 52.19 87 THR A C 1
ATOM 661 O O . THR A 1 87 ? -4.766 -11.456 21.502 1.00 52.19 87 THR A O 1
ATOM 664 N N . GLY A 1 88 ? -2.771 -12.440 21.090 1.00 44.28 88 GLY A N 1
ATOM 665 C CA . GLY A 1 88 ? -2.748 -13.448 22.181 1.00 44.28 88 GLY A CA 1
ATOM 666 C C . GLY A 1 88 ? -3.922 -14.447 22.228 1.00 44.28 88 GLY A C 1
ATOM 667 O O . GLY A 1 88 ? -3.821 -15.541 22.777 1.00 44.28 88 GLY A O 1
ATOM 668 N N . ASN A 1 89 ? -5.024 -14.084 21.597 1.00 41.47 89 ASN A N 1
ATOM 669 C CA . ASN A 1 89 ? -6.193 -14.856 21.281 1.00 41.47 89 ASN A CA 1
ATOM 670 C C . ASN A 1 89 ? -5.931 -15.437 19.893 1.00 41.47 89 ASN A C 1
ATOM 672 O O . ASN A 1 89 ? -5.503 -14.711 18.995 1.00 41.47 89 ASN A O 1
ATOM 676 N N . GLY A 1 90 ? -6.163 -16.740 19.712 1.00 46.53 90 GLY A N 1
ATOM 677 C CA . GLY A 1 90 ? -6.102 -17.381 18.395 1.00 46.53 90 GLY A CA 1
ATOM 678 C C . GLY A 1 90 ? -6.866 -16.586 17.322 1.00 46.53 90 GLY A C 1
ATOM 679 O O . GLY A 1 90 ? -7.645 -15.701 17.677 1.00 46.53 90 GLY A O 1
ATOM 680 N N . PRO A 1 91 ? -6.653 -16.893 16.023 1.00 47.72 91 PRO A N 1
ATOM 681 C CA . PRO A 1 91 ? -7.031 -16.043 14.885 1.00 47.72 91 PRO A CA 1
ATOM 682 C C . PRO A 1 91 ? -8.367 -15.367 15.155 1.00 47.72 91 PRO A C 1
ATOM 684 O O . PRO A 1 91 ? -9.365 -16.079 15.246 1.00 47.72 91 PRO A O 1
ATOM 687 N N . GLY A 1 92 ? -8.340 -14.045 15.391 1.00 51.62 92 GLY A N 1
ATOM 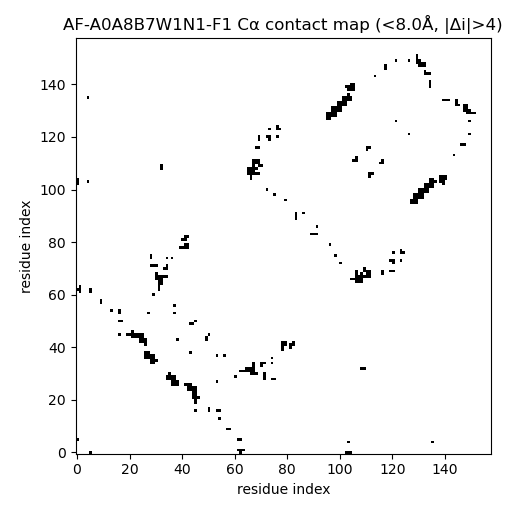688 C CA . GLY A 1 92 ? -9.478 -13.298 15.923 1.00 51.62 92 GLY A CA 1
ATOM 689 C C . GLY A 1 92 ? -10.753 -13.752 15.233 1.00 51.62 92 GLY A C 1
ATOM 690 O O . GLY A 1 92 ? -10.906 -13.529 14.032 1.00 51.62 92 GLY A O 1
ATOM 691 N N . VAL A 1 93 ? -11.587 -14.495 15.966 1.00 48.38 93 VAL A N 1
ATOM 692 C CA . VAL A 1 93 ? -12.727 -15.226 15.409 1.00 48.38 93 VAL A CA 1
ATOM 693 C C . VAL A 1 93 ? -13.616 -14.202 14.703 1.00 48.38 93 VAL A C 1
ATOM 695 O O . VAL A 1 93 ? -14.263 -13.394 15.359 1.00 48.38 93 VAL A O 1
ATOM 698 N N . GLY A 1 94 ? -13.572 -14.181 13.367 1.00 59.03 94 GLY A N 1
ATOM 699 C CA . GLY A 1 94 ? -14.366 -13.279 12.525 1.00 59.03 94 GLY A CA 1
ATOM 700 C C . GLY A 1 94 ? -13.620 -12.177 11.756 1.00 59.03 94 GLY A C 1
ATOM 701 O O . GLY A 1 94 ? -14.273 -11.480 10.986 1.00 59.03 94 GLY A O 1
ATOM 702 N N . ARG A 1 95 ? -12.295 -12.002 11.891 1.00 69.31 95 ARG A N 1
ATOM 703 C CA . ARG A 1 95 ? -11.543 -11.020 11.077 1.00 69.31 95 ARG A CA 1
ATOM 704 C C . ARG A 1 95 ? -10.924 -11.677 9.844 1.00 69.31 95 ARG A C 1
ATOM 706 O O . ARG A 1 95 ? -10.139 -12.613 9.970 1.00 69.31 95 ARG A O 1
ATOM 713 N N . ILE A 1 96 ? -11.261 -11.168 8.660 1.00 78.69 96 ILE A N 1
ATOM 714 C CA . ILE A 1 96 ? -10.715 -11.637 7.380 1.00 78.69 96 ILE A CA 1
ATOM 715 C C . ILE A 1 96 ? -9.569 -10.697 6.978 1.00 78.69 96 ILE A C 1
ATOM 717 O O . ILE A 1 96 ? -9.832 -9.518 6.734 1.00 78.69 96 ILE A O 1
ATOM 721 N N . PRO A 1 97 ? -8.308 -11.164 6.923 1.00 85.50 97 PRO A N 1
ATOM 722 C CA . PRO A 1 97 ? -7.202 -10.322 6.490 1.00 85.50 97 PRO A CA 1
ATOM 723 C C . PRO A 1 97 ? -7.305 -10.039 4.986 1.00 85.50 97 PRO A C 1
ATOM 725 O O . PRO A 1 97 ? -7.488 -10.946 4.168 1.00 85.50 97 PRO A O 1
ATOM 728 N N . LEU A 1 98 ? -7.175 -8.761 4.640 1.00 88.88 98 LEU A N 1
ATOM 729 C CA . LEU A 1 98 ? -7.358 -8.219 3.300 1.00 88.88 98 LEU A CA 1
ATOM 730 C C . LEU A 1 98 ? -6.170 -7.322 2.944 1.00 88.88 98 LEU A C 1
ATOM 732 O O . LEU A 1 98 ? -5.800 -6.448 3.727 1.00 88.88 98 LEU A O 1
ATOM 736 N N . ILE A 1 99 ? -5.614 -7.500 1.748 1.00 91.19 99 ILE A N 1
ATOM 737 C CA . ILE A 1 99 ? -4.648 -6.583 1.142 1.00 91.19 99 ILE A CA 1
ATOM 738 C C . ILE A 1 99 ? -5.289 -5.980 -0.103 1.00 91.19 99 ILE A C 1
ATOM 740 O O . ILE A 1 99 ? -5.638 -6.700 -1.036 1.00 91.19 99 ILE A O 1
ATOM 744 N N . MET A 1 100 ? -5.403 -4.653 -0.124 1.00 91.12 100 MET A N 1
ATOM 745 C CA . MET A 1 100 ? -5.690 -3.884 -1.333 1.00 91.12 100 MET A CA 1
ATOM 746 C C . MET A 1 100 ? -4.368 -3.339 -1.871 1.00 91.12 100 MET A C 1
ATOM 748 O O . MET A 1 100 ? -3.780 -2.427 -1.292 1.00 91.12 100 MET A O 1
ATOM 752 N N . PHE A 1 101 ? -3.876 -3.946 -2.945 1.00 90.88 101 PHE A N 1
ATOM 753 C CA . PHE A 1 101 ? -2.664 -3.546 -3.641 1.00 90.88 101 PHE A CA 1
ATOM 754 C C . PHE A 1 101 ? -3.020 -2.642 -4.815 1.00 90.88 101 PHE A C 1
ATOM 756 O O . PHE A 1 101 ? -3.941 -2.938 -5.573 1.00 90.88 101 PHE A O 1
ATOM 763 N N . LEU A 1 102 ? -2.286 -1.543 -4.971 1.00 88.56 102 LEU A N 1
ATOM 764 C CA . LEU A 1 102 ? -2.539 -0.580 -6.027 1.00 88.56 102 LEU A CA 1
ATOM 765 C C . LEU A 1 102 ? -1.250 -0.185 -6.735 1.00 88.56 102 LEU A C 1
ATOM 767 O O . LEU A 1 102 ? -0.305 0.264 -6.092 1.00 88.56 102 LEU A O 1
ATOM 771 N N . THR A 1 103 ? -1.247 -0.302 -8.061 1.00 86.31 103 THR A N 1
ATOM 772 C CA . THR A 1 103 ? -0.123 0.094 -8.914 1.00 86.31 103 THR A CA 1
ATOM 773 C C . THR A 1 103 ? -0.618 0.716 -10.219 1.00 86.31 103 THR A C 1
ATOM 775 O O . THR A 1 103 ? -1.752 0.502 -10.644 1.00 86.31 103 THR A O 1
ATOM 778 N N . ASP A 1 104 ? 0.226 1.508 -10.872 1.00 79.69 104 ASP A N 1
ATOM 779 C CA . ASP A 1 104 ? -0.035 2.058 -12.204 1.00 79.69 104 ASP A CA 1
ATOM 780 C C . ASP A 1 104 ? 0.979 1.613 -13.260 1.00 79.69 104 ASP A C 1
ATOM 782 O O . ASP A 1 104 ? 0.999 2.184 -14.347 1.00 79.69 104 ASP A O 1
ATOM 786 N N . GLY A 1 105 ? 1.806 0.619 -12.928 1.00 77.94 105 GLY A N 1
ATOM 787 C CA . GLY A 1 105 ? 2.860 0.111 -13.795 1.00 77.94 105 GLY A CA 1
ATOM 788 C C . GLY A 1 105 ? 3.418 -1.239 -13.348 1.00 77.94 105 GLY A C 1
ATOM 789 O O . GLY A 1 105 ? 2.994 -1.815 -12.338 1.00 77.94 105 GLY A O 1
ATOM 790 N N . GLU A 1 106 ? 4.367 -1.739 -14.134 1.00 82.88 106 GLU A N 1
ATOM 791 C CA . GLU A 1 106 ? 5.043 -3.017 -13.912 1.00 82.88 106 GLU A CA 1
ATOM 792 C C . GLU A 1 106 ? 6.140 -2.923 -12.830 1.00 82.88 106 GLU A C 1
ATOM 794 O O . GLU A 1 106 ? 6.663 -1.838 -12.550 1.00 82.88 106 GLU A O 1
ATOM 799 N N . PRO A 1 107 ? 6.544 -4.053 -12.222 1.00 86.81 107 PRO A N 1
ATOM 800 C CA . PRO A 1 107 ? 7.703 -4.096 -11.337 1.00 86.81 107 PRO A CA 1
ATOM 801 C C . PRO A 1 107 ? 8.995 -3.708 -12.080 1.00 86.81 107 PRO A C 1
ATOM 803 O O . PRO A 1 107 ? 9.398 -4.369 -13.034 1.00 86.81 107 PRO A O 1
ATOM 806 N N . THR A 1 108 ? 9.682 -2.665 -11.613 1.00 88.38 108 THR A N 1
ATOM 807 C CA . THR A 1 108 ? 10.903 -2.118 -12.242 1.00 88.38 108 THR A CA 1
ATOM 808 C C . THR A 1 108 ? 12.130 -2.134 -11.329 1.00 88.38 108 THR A C 1
ATOM 810 O O . THR A 1 108 ? 13.242 -1.904 -11.800 1.00 88.38 108 THR A O 1
ATOM 813 N N . ALA A 1 109 ? 11.958 -2.447 -10.043 1.00 89.50 109 ALA A N 1
ATOM 814 C CA . ALA A 1 109 ? 13.041 -2.578 -9.072 1.00 89.50 109 ALA A CA 1
ATOM 815 C C . ALA A 1 109 ? 12.942 -3.893 -8.287 1.00 89.50 109 ALA A C 1
ATOM 817 O O . ALA A 1 109 ? 11.875 -4.501 -8.190 1.00 89.50 109 ALA A O 1
ATOM 818 N N . GLY A 1 110 ? 14.077 -4.335 -7.738 1.00 91.50 110 GLY A N 1
ATOM 819 C CA . GLY A 1 110 ? 14.163 -5.571 -6.965 1.00 91.50 110 GLY A CA 1
ATOM 820 C C . GLY A 1 110 ? 13.883 -6.810 -7.816 1.00 91.50 110 GLY A C 1
ATOM 821 O O . GLY A 1 110 ? 14.559 -7.063 -8.816 1.00 91.50 110 GLY A O 1
ATOM 822 N N . VAL A 1 111 ? 12.895 -7.607 -7.403 1.00 90.75 111 VAL A N 1
ATOM 823 C CA . VAL A 1 111 ? 12.438 -8.775 -8.171 1.00 90.75 111 VAL A CA 1
ATOM 824 C C . VAL A 1 111 ? 11.394 -8.318 -9.179 1.00 90.75 111 VAL A C 1
ATOM 826 O O . VAL A 1 111 ? 10.296 -7.928 -8.792 1.00 90.75 111 VAL A O 1
ATOM 829 N N . THR A 1 112 ? 11.713 -8.431 -10.467 1.00 89.38 112 THR A N 1
ATOM 830 C CA . THR A 1 112 ? 10.832 -7.977 -11.555 1.00 89.38 112 THR A CA 1
ATOM 831 C C . THR A 1 112 ? 10.106 -9.107 -12.281 1.00 89.38 112 THR A C 1
ATOM 833 O O . THR A 1 112 ? 9.148 -8.862 -13.000 1.00 89.38 112 THR A O 1
ATOM 836 N N . THR A 1 113 ? 10.522 -10.366 -12.093 1.00 89.06 113 THR A N 1
ATOM 837 C CA . THR A 1 113 ? 9.913 -11.521 -12.776 1.00 89.06 113 THR A CA 1
ATOM 838 C C . THR A 1 113 ? 8.559 -11.893 -12.148 1.00 89.06 113 THR A C 1
ATOM 840 O O . THR A 1 113 ? 8.555 -12.404 -11.023 1.00 89.06 113 THR A O 1
ATOM 843 N N . PRO A 1 114 ? 7.416 -11.754 -12.854 1.00 85.62 114 PRO A N 1
ATOM 844 C CA . PRO A 1 114 ? 6.085 -11.916 -12.255 1.00 85.62 114 PRO A CA 1
ATOM 845 C C . PRO A 1 114 ? 5.845 -13.272 -11.582 1.00 85.62 114 PRO A C 1
ATOM 847 O O . PRO A 1 114 ? 5.278 -13.336 -10.494 1.00 85.62 114 PRO A O 1
ATOM 850 N N . SER A 1 115 ? 6.313 -14.370 -12.183 1.00 87.81 115 SER A N 1
ATOM 851 C CA . SER A 1 115 ? 6.156 -15.720 -11.620 1.00 87.81 115 SER A CA 1
ATOM 852 C C . SER A 1 115 ? 6.881 -15.893 -10.282 1.00 87.81 115 SER A C 1
ATOM 854 O O . SER A 1 115 ? 6.355 -16.544 -9.377 1.00 87.81 115 SER A O 1
ATOM 856 N N . VAL A 1 116 ? 8.055 -15.274 -10.132 1.00 91.00 116 VAL A N 1
ATOM 857 C CA . VAL A 1 116 ? 8.830 -15.283 -8.886 1.00 91.00 116 VAL A CA 1
ATOM 858 C C . VAL A 1 116 ? 8.118 -14.449 -7.826 1.00 91.00 116 VAL A C 1
ATOM 860 O O . VAL A 1 116 ? 7.951 -14.917 -6.703 1.00 91.00 116 VAL A O 1
ATOM 863 N N . ILE A 1 117 ? 7.621 -13.264 -8.193 1.00 89.06 117 ILE A N 1
ATOM 864 C CA . ILE A 1 117 ? 6.866 -12.401 -7.275 1.00 89.06 117 ILE A CA 1
ATOM 865 C C . ILE A 1 117 ? 5.622 -13.136 -6.768 1.00 89.06 117 ILE A C 1
ATOM 867 O O . ILE A 1 117 ? 5.418 -13.243 -5.563 1.00 89.06 117 ILE A O 1
ATOM 871 N N . LEU A 1 118 ? 4.824 -13.720 -7.666 1.00 86.94 118 LEU A N 1
ATOM 872 C CA . LEU A 1 118 ? 3.631 -14.485 -7.292 1.00 86.94 118 LEU A CA 1
ATOM 873 C C . LEU A 1 118 ? 3.967 -15.668 -6.374 1.00 86.94 118 LEU A C 1
ATOM 875 O O . LEU A 1 118 ? 3.229 -15.931 -5.425 1.00 86.94 118 LEU A O 1
ATOM 879 N N . SER A 1 119 ? 5.076 -16.369 -6.624 1.00 90.25 119 SER A N 1
ATOM 880 C CA . SER A 1 119 ? 5.541 -17.460 -5.762 1.00 90.25 119 SER A CA 1
ATOM 881 C C . SER A 1 119 ? 5.908 -16.963 -4.359 1.00 90.25 119 SER A C 1
ATOM 883 O O . SER A 1 119 ? 5.442 -17.528 -3.368 1.00 90.25 119 SER A O 1
ATOM 885 N N . ASN A 1 120 ? 6.686 -15.882 -4.267 1.00 91.50 120 ASN A N 1
ATOM 886 C CA . ASN A 1 120 ? 7.098 -15.280 -2.998 1.00 91.50 120 ASN A CA 1
ATOM 887 C C . ASN A 1 120 ? 5.890 -14.797 -2.188 1.00 91.50 120 ASN A C 1
ATOM 889 O O . ASN A 1 120 ? 5.770 -15.082 -0.998 1.00 91.50 120 ASN A O 1
ATOM 893 N N . VAL A 1 121 ? 4.960 -14.109 -2.851 1.00 89.00 121 VAL A N 1
ATOM 894 C CA . VAL A 1 121 ? 3.746 -13.564 -2.235 1.00 89.00 121 VAL A CA 1
ATOM 895 C C . VAL A 1 121 ? 2.844 -14.683 -1.723 1.00 89.00 121 VAL A C 1
ATOM 897 O O . VAL A 1 121 ? 2.388 -14.625 -0.582 1.00 89.00 121 VAL A O 1
ATOM 900 N N . ARG A 1 122 ? 2.635 -15.744 -2.514 1.00 86.94 122 ARG A N 1
ATOM 901 C CA . ARG A 1 122 ? 1.865 -16.924 -2.082 1.00 86.94 122 ARG A CA 1
ATOM 902 C C . ARG A 1 122 ? 2.493 -17.608 -0.873 1.00 86.94 122 ARG A C 1
ATOM 904 O O . ARG A 1 122 ? 1.771 -18.023 0.030 1.00 86.94 122 ARG A O 1
ATOM 911 N N . GLN A 1 123 ? 3.820 -17.712 -0.838 1.00 89.19 123 GLN A N 1
ATOM 912 C CA . GLN A 1 123 ? 4.529 -18.290 0.300 1.00 89.19 123 GLN A CA 1
ATOM 913 C C . GLN A 1 123 ? 4.400 -17.421 1.560 1.00 89.19 123 GLN A C 1
ATOM 915 O O . GLN A 1 123 ? 4.213 -17.962 2.647 1.00 89.19 123 GLN A O 1
ATOM 920 N N . ALA A 1 124 ? 4.461 -16.095 1.420 1.00 87.75 124 ALA A N 1
ATOM 921 C CA . ALA A 1 124 ? 4.418 -15.165 2.546 1.00 87.75 124 ALA A CA 1
ATOM 922 C C . ALA A 1 124 ? 3.009 -14.965 3.133 1.00 87.75 124 ALA A C 1
ATOM 924 O O . ALA A 1 124 ? 2.860 -14.894 4.352 1.00 87.75 124 ALA A O 1
ATOM 925 N N . LEU A 1 125 ? 1.980 -14.871 2.282 1.00 83.62 125 LEU A N 1
ATOM 926 C CA . LEU A 1 125 ? 0.587 -14.660 2.703 1.00 83.62 125 LEU A CA 1
ATOM 927 C C . LEU A 1 125 ? -0.121 -15.956 3.116 1.00 83.62 125 LEU A C 1
ATOM 929 O O . LEU A 1 125 ? -1.076 -15.935 3.896 1.00 83.62 125 LEU A O 1
ATOM 933 N N . GLY A 1 126 ? 0.320 -17.093 2.573 1.00 79.81 126 GLY A N 1
ATOM 934 C CA . GLY A 1 126 ? -0.408 -18.352 2.679 1.00 79.81 126 GLY A CA 1
ATOM 935 C C . GLY A 1 126 ? -1.804 -18.281 2.043 1.00 79.81 126 GLY A C 1
ATOM 936 O O . GLY A 1 126 ? -2.126 -17.384 1.270 1.00 79.81 126 GLY A O 1
ATOM 937 N N . TYR A 1 127 ? -2.666 -19.243 2.380 1.00 69.88 127 TYR A N 1
ATOM 938 C CA . TYR A 1 127 ? -4.011 -19.384 1.792 1.00 69.88 127 TYR A CA 1
ATOM 939 C C . TYR A 1 127 ? -5.123 -18.653 2.565 1.00 69.88 127 TYR A C 1
ATOM 941 O O . TYR A 1 127 ? -6.296 -18.989 2.418 1.00 69.88 127 TYR A O 1
ATOM 949 N N . ARG A 1 128 ? -4.777 -17.721 3.461 1.00 76.44 128 ARG A N 1
ATOM 950 C CA . ARG A 1 128 ? -5.731 -17.127 4.422 1.00 76.44 128 ARG A CA 1
ATOM 951 C C . ARG A 1 128 ? -5.980 -15.634 4.225 1.00 76.44 128 ARG A C 1
ATOM 953 O O . ARG A 1 128 ? -6.841 -15.097 4.911 1.00 76.44 128 ARG A O 1
ATOM 960 N N . VAL A 1 129 ? -5.245 -14.988 3.322 1.00 84.00 129 VAL A N 1
ATOM 961 C CA . VAL A 1 129 ? -5.328 -13.547 3.057 1.00 84.00 129 VAL A CA 1
ATOM 962 C C . VAL A 1 129 ? -5.917 -13.321 1.673 1.00 84.00 129 VAL A C 1
ATOM 964 O O . VAL A 1 129 ? -5.443 -13.904 0.700 1.00 84.00 129 VAL A O 1
ATOM 967 N N . ALA A 1 130 ? -6.929 -12.461 1.582 1.00 86.75 130 ALA A N 1
ATOM 968 C CA . ALA A 1 130 ? -7.450 -12.012 0.298 1.00 86.75 130 ALA A CA 1
ATOM 969 C C . ALA A 1 130 ? -6.570 -10.875 -0.242 1.00 86.75 130 ALA A C 1
ATOM 971 O O . ALA A 1 130 ? -6.387 -9.862 0.433 1.00 86.75 130 ALA A O 1
ATOM 972 N N . LEU A 1 131 ? -6.025 -11.039 -1.448 1.00 87.25 131 LEU A N 1
ATOM 973 C CA . LEU A 1 131 ? -5.245 -10.018 -2.147 1.00 87.25 131 LEU A CA 1
ATOM 974 C C . LEU A 1 131 ? -6.049 -9.514 -3.347 1.00 87.25 131 LEU A C 1
ATOM 976 O O . LEU A 1 131 ? -6.289 -10.270 -4.286 1.00 87.25 131 LEU A O 1
ATOM 980 N N . PHE A 1 132 ? -6.431 -8.240 -3.317 1.00 86.75 132 PHE A N 1
ATOM 981 C CA . PHE A 1 132 ? -7.049 -7.547 -4.445 1.00 86.75 132 PHE A CA 1
ATOM 982 C C . PHE A 1 132 ? -6.050 -6.568 -5.035 1.00 86.75 132 PHE A C 1
ATOM 984 O O . PHE A 1 132 ? -5.520 -5.718 -4.322 1.00 86.75 132 PHE A O 1
ATOM 991 N N . SER A 1 133 ? -5.802 -6.687 -6.335 1.00 83.44 133 SER A N 1
ATOM 992 C CA . SER A 1 133 ? -4.933 -5.778 -7.073 1.00 83.44 133 SER A CA 1
ATOM 993 C C . SER A 1 133 ? -5.770 -4.830 -7.919 1.00 83.44 133 SER A C 1
ATOM 995 O O . SER A 1 133 ? -6.645 -5.270 -8.660 1.00 83.44 133 SER A O 1
ATOM 997 N N . LEU A 1 134 ? -5.468 -3.539 -7.839 1.00 81.00 134 LEU A N 1
ATOM 998 C CA . LEU A 1 134 ? -6.023 -2.505 -8.698 1.00 81.00 134 LEU A CA 1
ATOM 999 C C . LEU A 1 134 ? -4.903 -1.896 -9.560 1.00 81.00 134 LEU A C 1
ATOM 1001 O O . LEU A 1 134 ? -3.834 -1.530 -9.067 1.00 81.00 134 LEU A O 1
ATOM 1005 N N . ALA A 1 135 ? -5.178 -1.789 -10.856 1.00 78.56 135 ALA A N 1
ATOM 1006 C CA . ALA A 1 135 ? -4.324 -1.183 -11.873 1.00 78.56 135 ALA A CA 1
ATOM 1007 C C . ALA A 1 135 ? -4.880 0.180 -12.290 1.00 78.56 135 ALA A C 1
ATOM 1009 O O . ALA A 1 135 ? -6.063 0.270 -12.623 1.00 78.56 135 ALA A O 1
ATOM 1010 N N . PHE A 1 136 ? -4.038 1.215 -12.374 1.00 72.94 136 PHE A N 1
ATOM 1011 C CA . PHE A 1 136 ? -4.421 2.501 -12.973 1.00 72.94 136 PHE A CA 1
ATOM 1012 C C . PHE A 1 136 ? -3.708 2.799 -14.303 1.00 72.94 136 PHE A C 1
ATOM 1014 O O . PHE A 1 136 ? -2.530 3.152 -14.338 1.00 72.94 136 PHE A O 1
ATOM 1021 N N . GLY A 1 137 ? -4.479 2.829 -15.391 1.00 64.19 137 GLY A N 1
ATOM 1022 C CA . GLY A 1 137 ? -4.022 3.247 -16.722 1.00 64.19 137 GLY A CA 1
ATOM 1023 C C . GLY A 1 137 ? -3.522 2.099 -17.600 1.00 64.19 137 GLY A C 1
ATOM 1024 O O . GLY A 1 137 ? -3.510 0.946 -17.177 1.00 64.19 137 GLY A O 1
ATOM 1025 N N . ASP A 1 138 ? -3.129 2.442 -18.827 1.00 58.69 138 ASP A N 1
ATOM 1026 C CA . ASP A 1 138 ? -2.791 1.476 -19.884 1.00 58.69 138 ASP A CA 1
ATOM 1027 C C . ASP A 1 138 ? -1.435 0.776 -19.671 1.00 58.69 138 ASP A C 1
ATOM 1029 O O . ASP A 1 138 ? -1.203 -0.288 -20.236 1.00 58.69 138 ASP A O 1
ATOM 1033 N N . ASP A 1 139 ? -0.565 1.340 -18.824 1.00 57.28 139 ASP A N 1
ATOM 1034 C CA . ASP A 1 139 ? 0.788 0.831 -18.531 1.00 57.28 139 ASP A CA 1
ATOM 1035 C C . ASP A 1 139 ? 0.817 -0.257 -17.439 1.00 57.28 139 ASP A C 1
ATOM 1037 O O . ASP A 1 139 ? 1.886 -0.711 -17.028 1.00 57.28 139 ASP A O 1
ATOM 1041 N N . ALA A 1 140 ? -0.342 -0.639 -16.901 1.00 58.88 140 ALA A N 1
ATOM 1042 C CA . ALA A 1 140 ? -0.413 -1.615 -15.827 1.00 58.88 140 ALA A CA 1
ATOM 1043 C C . ALA A 1 140 ? -0.394 -3.056 -16.371 1.00 58.88 140 ALA A C 1
ATOM 1045 O O . ALA A 1 140 ? -1.166 -3.404 -17.262 1.00 58.88 140 ALA A O 1
ATOM 1046 N N . ASP A 1 141 ? 0.446 -3.920 -15.793 1.00 57.44 141 ASP A N 1
ATOM 1047 C CA . ASP A 1 141 ? 0.559 -5.335 -16.182 1.00 57.44 141 ASP A CA 1
ATOM 1048 C C . ASP A 1 141 ? -0.674 -6.149 -15.731 1.00 57.44 141 ASP A C 1
ATOM 1050 O O . ASP A 1 141 ? -0.704 -6.786 -14.672 1.00 57.44 141 ASP A O 1
ATOM 1054 N N . PHE A 1 142 ? -1.743 -6.102 -16.531 1.00 55.03 142 PHE A N 1
ATOM 1055 C CA . PHE A 1 142 ? -2.996 -6.825 -16.292 1.00 55.03 142 PHE A CA 1
ATOM 1056 C C . PHE A 1 142 ? -2.824 -8.356 -16.105 1.00 55.03 142 PHE A C 1
ATOM 1058 O O . PHE A 1 142 ? -3.508 -8.917 -15.240 1.00 55.03 142 PHE A O 1
ATOM 1065 N N . PRO A 1 143 ? -1.941 -9.068 -16.843 1.00 54.72 143 PRO A N 1
ATOM 1066 C CA . PRO A 1 143 ? -1.666 -10.495 -16.632 1.00 54.72 143 PRO A CA 1
ATOM 1067 C C . PRO A 1 143 ? -1.210 -10.870 -15.215 1.00 54.72 143 PRO A C 1
ATOM 1069 O O . PRO A 1 143 ? -1.724 -11.837 -14.638 1.00 54.72 143 PRO A O 1
ATOM 1072 N N . MET A 1 144 ? -0.269 -10.115 -14.638 1.00 51.34 144 MET A N 1
ATOM 1073 C CA . MET A 1 144 ? 0.247 -10.382 -13.292 1.00 51.34 144 MET A CA 1
ATOM 1074 C C . MET A 1 144 ? -0.837 -10.161 -12.232 1.00 51.34 144 MET A C 1
ATOM 1076 O O . MET A 1 144 ? -0.993 -10.968 -11.313 1.00 51.34 144 MET A O 1
ATOM 1080 N N . GLN A 1 145 ? -1.626 -9.101 -12.391 1.00 52.97 145 GLN A N 1
ATOM 1081 C CA . GLN A 1 145 ? -2.645 -8.702 -11.423 1.00 52.97 145 GLN A CA 1
ATOM 1082 C C . GLN A 1 145 ? -3.836 -9.660 -11.390 1.00 52.97 145 GLN A C 1
ATOM 1084 O O . GLN A 1 145 ? -4.332 -9.984 -10.313 1.00 52.97 145 GLN A O 1
ATOM 1089 N N . ARG A 1 146 ? -4.224 -10.210 -12.547 1.00 48.44 146 ARG A N 1
ATOM 1090 C CA . ARG A 1 146 ? -5.268 -11.242 -12.637 1.00 48.44 146 ARG A CA 1
ATOM 1091 C C . ARG A 1 146 ? -4.836 -12.576 -12.018 1.00 48.44 146 ARG A C 1
ATOM 1093 O O . ARG A 1 146 ? -5.666 -13.324 -11.521 1.00 48.44 146 ARG A O 1
ATOM 1100 N N . CYS A 1 147 ? -3.535 -12.881 -12.024 1.00 44.69 147 CYS A N 1
ATOM 1101 C CA . CYS A 1 147 ? -2.985 -14.083 -11.381 1.00 44.69 147 CYS A CA 1
ATOM 1102 C C . CYS A 1 147 ? -2.731 -13.915 -9.871 1.00 44.69 147 CYS A C 1
ATOM 1104 O O . CYS A 1 147 ? -2.647 -14.918 -9.148 1.00 44.69 147 CYS A O 1
ATOM 1106 N N . ALA A 1 148 ? -2.574 -12.668 -9.409 1.00 46.47 148 ALA A N 1
ATOM 1107 C CA . ALA A 1 148 ? -2.420 -12.305 -8.000 1.00 46.47 148 ALA A CA 1
ATOM 1108 C C . ALA A 1 148 ? -3.737 -12.387 -7.215 1.00 46.47 148 ALA A C 1
ATOM 1110 O O . ALA A 1 148 ? -3.702 -12.449 -5.987 1.00 46.47 148 ALA A O 1
ATOM 1111 N N . GLU A 1 149 ? -4.871 -12.466 -7.916 1.00 48.09 149 GLU A N 1
ATOM 1112 C CA . GLU A 1 149 ? -6.172 -12.841 -7.371 1.00 48.09 149 GLU A CA 1
ATOM 1113 C C . GLU A 1 149 ? -6.116 -14.318 -6.936 1.00 48.09 149 GLU A C 1
ATOM 1115 O O . GLU A 1 149 ? -6.567 -15.254 -7.600 1.00 48.09 149 GLU A O 1
ATOM 1120 N N . VAL A 1 150 ? -5.433 -14.561 -5.816 1.00 44.78 150 VAL A N 1
ATOM 1121 C CA . VAL A 1 150 ? -5.353 -15.868 -5.175 1.00 44.78 150 VAL A CA 1
ATOM 1122 C C . VAL A 1 150 ? -6.724 -16.132 -4.576 1.00 44.78 150 VAL A C 1
ATOM 1124 O O . VAL A 1 150 ? -7.027 -15.722 -3.462 1.00 44.78 150 VAL A O 1
ATOM 1127 N N . ARG A 1 151 ? -7.553 -16.769 -5.403 1.00 40.00 151 ARG A N 1
ATOM 1128 C CA . ARG A 1 151 ? -8.821 -17.450 -5.133 1.00 40.00 151 ARG A CA 1
ATOM 1129 C C . ARG A 1 151 ? -9.258 -17.390 -3.663 1.00 40.00 151 ARG A C 1
ATOM 1131 O O . ARG A 1 151 ? -9.032 -18.316 -2.886 1.00 40.00 151 ARG A O 1
ATOM 1138 N N . SER A 1 152 ? -9.932 -16.295 -3.322 1.00 36.81 152 SER A N 1
ATOM 1139 C CA . SER A 1 152 ? -10.877 -16.261 -2.209 1.00 36.81 152 SER A CA 1
ATOM 1140 C C . SER A 1 152 ? -11.941 -17.347 -2.447 1.00 36.81 152 SER A C 1
ATOM 1142 O O . SER A 1 152 ? -12.363 -17.528 -3.591 1.00 36.81 152 SER A O 1
ATOM 1144 N N . PRO A 1 153 ? -12.423 -18.072 -1.420 1.00 35.59 153 PRO A N 1
ATOM 1145 C CA . PRO A 1 153 ? -13.623 -18.903 -1.549 1.00 35.59 153 PRO A CA 1
ATOM 1146 C C . PRO A 1 153 ? -14.899 -18.080 -1.813 1.00 35.59 153 PRO A C 1
ATOM 1148 O O . PRO A 1 153 ? -15.961 -18.656 -2.023 1.00 35.59 153 PRO A O 1
ATOM 1151 N N . PHE A 1 154 ? -14.804 -16.749 -1.816 1.00 35.41 154 PHE A N 1
ATOM 1152 C CA . PHE A 1 154 ? -15.881 -15.842 -2.177 1.00 35.41 154 PHE A CA 1
ATOM 1153 C C . PHE A 1 154 ? -15.604 -15.253 -3.561 1.00 35.41 154 PHE A C 1
ATOM 1155 O O . PHE A 1 154 ? -14.811 -14.320 -3.699 1.00 35.41 154 PHE A O 1
ATOM 1162 N N . GLU A 1 155 ? -16.250 -15.825 -4.579 1.00 27.27 155 GLU A N 1
ATOM 1163 C CA . GLU A 1 155 ? -16.474 -15.156 -5.860 1.00 27.27 155 GLU A CA 1
ATOM 1164 C C . GLU A 1 155 ? -17.317 -13.907 -5.595 1.00 27.27 155 GLU A C 1
ATOM 1166 O O . GLU A 1 155 ? -18.467 -14.000 -5.168 1.00 27.27 155 GLU A O 1
ATOM 1171 N N . VAL A 1 156 ? -16.745 -12.729 -5.835 1.00 30.14 156 VAL A N 1
ATOM 1172 C CA . VAL A 1 156 ? -17.529 -11.505 -5.981 1.00 30.14 156 VAL A CA 1
ATOM 1173 C C . VAL A 1 156 ? -17.598 -11.239 -7.476 1.00 30.14 156 VAL A C 1
ATOM 1175 O O . VAL A 1 156 ? -16.632 -10.787 -8.084 1.00 30.14 156 VAL A O 1
ATOM 1178 N N . HIS A 1 157 ? -18.723 -1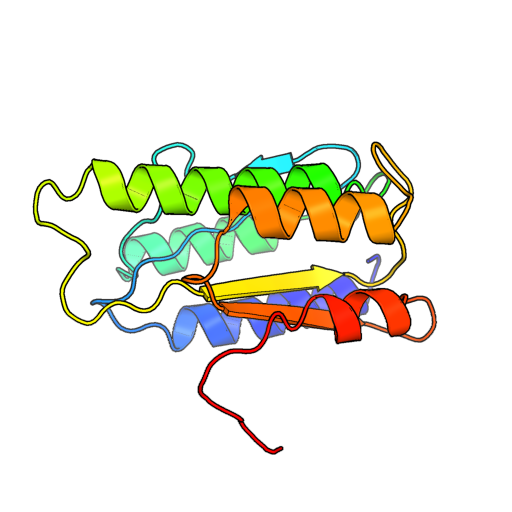1.606 -8.085 1.00 24.73 157 HIS A N 1
ATOM 1179 C CA . HIS A 1 157 ? -19.052 -11.149 -9.427 1.00 24.73 157 HIS A CA 1
ATOM 1180 C C . HIS A 1 157 ? -19.350 -9.648 -9.358 1.00 24.73 157 HIS A C 1
ATOM 1182 O O . HIS A 1 157 ? -20.229 -9.234 -8.599 1.00 24.73 157 HIS A O 1
ATOM 1188 N N . PHE A 1 158 ? -18.596 -8.857 -10.120 1.00 33.91 158 PHE A N 1
ATOM 1189 C CA . PHE A 1 15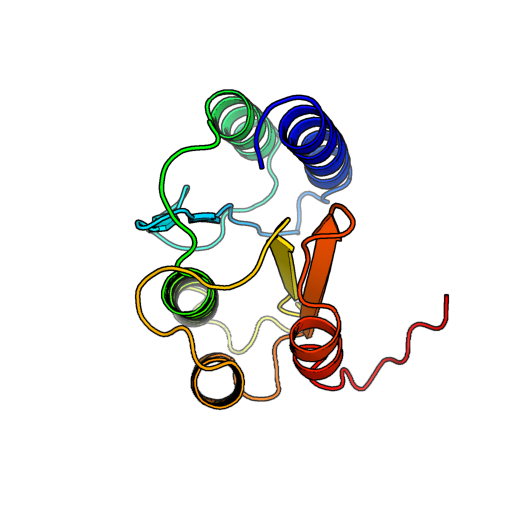8 ? -19.028 -7.526 -10.540 1.00 33.91 158 PHE A CA 1
ATOM 1190 C C . PHE A 1 158 ? -19.997 -7.655 -11.716 1.00 33.91 158 PHE A C 1
ATOM 1192 O O . PHE A 1 158 ? -19.740 -8.523 -12.585 1.00 33.91 158 PHE A O 1
#

Sequence (158 aa):
MFGTKMKQTKNAMNVILGDLRADDSFNIISFSDTVSVWKAGGSVQATIQNIHSAKDYLNRLEADGWTDTNAALLAAASVLNHSHQETGNGPGVGRIPLIMFLTDGEPTAGVTTPSVILSNVRQALGYRVALFSLAFGDDADFPMQRCAEVRSPFEVHF

Nearest PDB structures (foldseek):
  9c4f-assembly1_I  TM=9.539E-01  e=6.112E-13  Homo sapiens
  6fpy-assembly1_A  TM=8.997E-01  e=3.499E-12  Homo sapiens
  6fpz-assembly2_B  TM=9.210E-01  e=1.217E-11  Homo sapiens
  6fpy-assembly2_B  TM=8.977E-01  e=1.074E-11  Homo sapiens
  4fx5-assembly1_A  TM=9.100E-01  e=1.092E-06  Catenulispora acidiphila DSM 44928

Organism: Castor canadensis (NCBI:txid51338)

InterPro domains:
  IPR002035 von Willebrand factor, type A [PF00092] (4-149)
  IPR002035 von Willebrand factor, type A [PS50234] (1-158)
  IPR002035 von Willebrand factor, type A [SM00327] (1-158)
  IPR036465 von Willebrand factor A-like domain superfamily [G3DSA:3.40.50.410] (1-152)
  IPR036465 von Willebrand factor A-like domain superfamily [SSF53300] (1-144)
  IPR050934 Inter-alpha-trypsin inhibitor heavy chain [PTHR10338] (1-144)

Secondary structure (DSSP, 8-state):
-TTHHHHHHHHHHHHHHHH--TT-EE--EEESSSEEES-TT--EE--HHHHHHHHHHHHT----S---HHHHHHHHHHHHHHHHHHT-SSS-TT---EEEEEESS---SS---HHHHHHHHHHHHGGG-EEEEEE-STTS-HHHHHHH----SS----

Solvent-accessible surface area (backbone atoms only — not comparable to full-atom values): 9246 Å² total; per-residue (Å²): 86,67,67,70,56,42,54,50,51,50,53,52,51,52,49,55,57,67,70,52,48,64,88,40,68,49,74,53,75,50,68,16,65,54,71,48,61,75,48,84,92,20,58,42,57,39,39,75,67,48,39,52,54,48,50,57,52,53,70,69,62,74,72,60,84,47,30,19,54,39,61,39,51,50,50,51,32,50,35,54,54,48,45,60,61,74,60,80,50,70,82,59,87,88,71,79,53,71,45,84,46,78,44,42,49,58,48,70,22,90,61,51,56,61,71,58,39,53,51,53,45,47,68,62,48,47,97,70,45,40,42,47,66,46,70,50,68,91,61,27,55,59,73,57,42,64,65,51,49,54,76,56,97,67,84,78,84,128

Mean predicted aligned error: 8.23 Å

Foldseek 3Di:
DDDPVLVVVLVVVLVVLVPADQADWDWDWDDALDIDTPDPQATGGSDPVVSVVVSVVSVPDHDDHHAAPLVRLLSLLVRVVSVQVVVVDHPPVPDQAEAEAEDAAAHDHDDRDLVVSLVSNCVSNPLRYQYQYDYDDDRYPPVSRVSNRNDDVDDDDD

Radius of gyration: 15.44 Å; Cα contacts (8 Å, |Δi|>4): 216; chains: 1; bounding box: 33×33×42 Å